Protein AF-A0A1Y4L840-F1 (afdb_monomer_lite)

Foldseek 3Di:
DVVVVVVVVVVVVVVVVVVVVLDAQCNVVVDQLLPDALVSVVVLLVVLPQDDDCVCPDPCVSVVSSVLSVCCVVALQDQPPPDDDPSVSSNSLSSSCSNCSNVSHPSDHHDD

Secondary structure (DSSP, 8-state):
-HHHHHHHHHHHHHHHHHHHTTS-HHHHH---GGGS-HHHHHHHHHHTT-PPPGGG-STTHHHHHHHHHHHHHH-TTS--TTSSSHHHHHHHHHHHHHHHHHHT---SSPP-

Structure (mmCIF, N/CA/C/O backbone):
data_AF-A0A1Y4L840-F1
#
_entry.id   AF-A0A1Y4L840-F1
#
loop_
_atom_site.group_PDB
_atom_site.id
_atom_site.type_symbol
_atom_site.label_atom_id
_atom_site.label_alt_id
_atom_site.label_comp_id
_atom_site.label_asym_id
_atom_site.label_entity_id
_atom_site.label_seq_id
_atom_site.pdbx_PDB_ins_code
_atom_site.Cartn_x
_atom_site.Cartn_y
_atom_site.Cartn_z
_atom_site.occupancy
_atom_site.B_iso_or_equiv
_atom_site.auth_seq_id
_atom_site.auth_comp_id
_atom_site.auth_asym_id
_atom_site.auth_atom_id
_atom_site.pdbx_PDB_model_num
ATOM 1 N N . MET A 1 1 ? -50.094 1.994 13.124 1.00 55.38 1 MET A N 1
ATOM 2 C CA . MET A 1 1 ? -48.863 2.024 13.954 1.00 55.38 1 MET A CA 1
ATOM 3 C C . MET A 1 1 ? -47.896 0.875 13.659 1.00 55.38 1 MET A C 1
ATOM 5 O O . MET A 1 1 ? -46.744 1.171 13.384 1.00 55.38 1 MET A O 1
ATOM 9 N N . LYS A 1 2 ? -48.332 -0.397 13.604 1.00 53.12 2 LYS A N 1
ATOM 10 C CA . LYS A 1 2 ? -47.459 -1.574 13.353 1.00 53.12 2 LYS A CA 1
ATOM 11 C C . LYS A 1 2 ? -46.550 -1.484 12.106 1.00 53.12 2 LYS A C 1
ATOM 13 O O . LYS A 1 2 ? -45.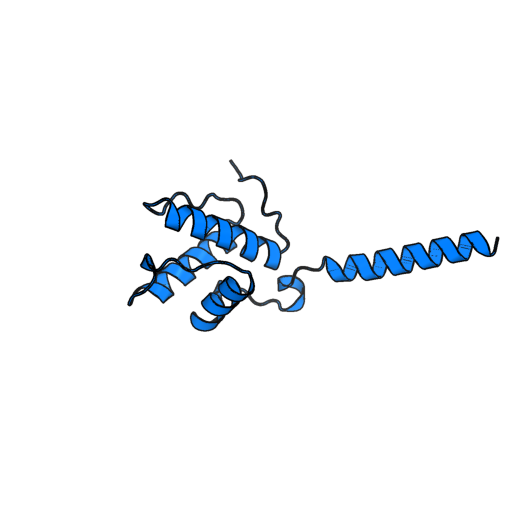375 -1.808 12.192 1.00 53.12 2 LYS A O 1
ATOM 18 N N . ARG A 1 3 ? -47.057 -0.960 10.979 1.00 57.41 3 ARG A N 1
ATOM 19 C CA . ARG A 1 3 ? -46.278 -0.768 9.733 1.00 57.41 3 ARG A CA 1
ATOM 20 C C . ARG A 1 3 ? -45.123 0.238 9.858 1.00 57.41 3 ARG A C 1
ATOM 22 O O . ARG A 1 3 ? -44.099 0.049 9.223 1.00 57.41 3 ARG A O 1
ATOM 29 N N . ARG A 1 4 ? -45.275 1.292 10.672 1.00 55.75 4 ARG A N 1
ATOM 30 C CA . ARG A 1 4 ? -44.244 2.336 10.844 1.00 55.75 4 ARG A CA 1
ATOM 31 C C . ARG A 1 4 ? -43.077 1.848 11.706 1.00 55.75 4 ARG A C 1
ATOM 33 O O . ARG A 1 4 ? -41.938 2.169 11.412 1.00 55.75 4 ARG A O 1
ATOM 40 N N . ILE A 1 5 ? -43.368 1.019 12.710 1.00 64.75 5 ILE A N 1
ATOM 41 C CA . ILE A 1 5 ? -42.351 0.396 13.572 1.00 64.75 5 ILE A CA 1
ATOM 42 C C . ILE A 1 5 ? -41.508 -0.599 12.765 1.00 64.75 5 ILE A C 1
ATOM 44 O O . ILE A 1 5 ? -40.289 -0.574 12.859 1.00 64.75 5 ILE A O 1
ATOM 48 N N . PHE A 1 6 ? -42.142 -1.405 11.906 1.00 61.31 6 PHE A N 1
ATOM 49 C CA . PHE A 1 6 ? -41.431 -2.348 11.036 1.00 61.31 6 PHE A CA 1
ATOM 50 C C . PHE A 1 6 ? -40.441 -1.657 10.089 1.00 61.31 6 PHE A C 1
ATOM 52 O O . PHE A 1 6 ? -39.331 -2.141 9.918 1.00 61.31 6 PHE A O 1
ATOM 59 N N . VAL A 1 7 ? -40.819 -0.508 9.517 1.00 66.88 7 VAL A N 1
ATOM 60 C CA . VAL A 1 7 ? -39.947 0.276 8.623 1.00 66.88 7 VAL A CA 1
ATOM 61 C C . VAL A 1 7 ? -38.750 0.863 9.374 1.00 66.88 7 VAL A C 1
ATOM 63 O O . VAL A 1 7 ? -37.640 0.809 8.860 1.00 66.88 7 VAL A O 1
ATOM 66 N N . ILE A 1 8 ? -38.949 1.369 10.596 1.00 69.56 8 ILE A N 1
ATOM 67 C CA . ILE A 1 8 ? -37.860 1.914 11.425 1.00 69.56 8 ILE A CA 1
ATOM 68 C C . ILE A 1 8 ? -36.878 0.809 11.819 1.00 69.56 8 ILE A C 1
ATOM 70 O O . ILE A 1 8 ? -35.675 0.994 11.691 1.00 69.56 8 ILE A O 1
ATOM 74 N N . VAL A 1 9 ? -37.379 -0.358 12.232 1.00 65.94 9 VAL A N 1
ATOM 75 C CA . VAL A 1 9 ? -36.526 -1.503 12.585 1.00 65.94 9 VAL A CA 1
ATOM 76 C C . VAL A 1 9 ? -35.723 -1.982 11.373 1.00 65.94 9 VAL A C 1
ATOM 78 O O . VAL A 1 9 ? -34.528 -2.232 11.502 1.00 65.94 9 VAL A O 1
ATOM 81 N N . LEU A 1 10 ? -36.335 -2.037 10.184 1.00 68.81 10 LEU A N 1
ATOM 82 C CA . LEU A 1 10 ? -35.628 -2.399 8.952 1.00 68.81 10 LEU A CA 1
ATOM 83 C C . LEU A 1 10 ? -34.544 -1.375 8.586 1.00 68.81 10 LEU A C 1
ATOM 85 O O . LEU A 1 10 ? -33.442 -1.766 8.220 1.00 68.81 10 LEU A O 1
ATOM 89 N N . LEU A 1 11 ? -34.830 -0.077 8.733 1.00 63.41 11 LEU A N 1
ATOM 90 C CA . LEU A 1 11 ? -33.857 1.002 8.534 1.00 63.41 11 LEU A CA 1
ATOM 91 C C . LEU A 1 11 ? -32.693 0.917 9.528 1.00 63.41 11 LEU A C 1
ATOM 93 O O . LEU A 1 11 ? -31.550 1.062 9.119 1.00 63.41 11 LEU A O 1
ATOM 97 N N . CYS A 1 12 ? -32.951 0.621 10.803 1.00 63.16 12 CYS A N 1
ATOM 98 C CA . CYS A 1 12 ? -31.896 0.453 11.804 1.00 63.16 12 CYS A CA 1
ATOM 99 C C . CYS A 1 12 ? -31.000 -0.760 11.515 1.00 63.16 12 CYS A C 1
ATOM 101 O O . CYS A 1 12 ? -29.787 -0.658 11.669 1.00 63.16 12 CYS A O 1
ATOM 103 N N . ILE A 1 13 ? -31.572 -1.883 11.066 1.00 62.91 13 ILE A N 1
ATOM 104 C CA . ILE A 1 13 ? -30.798 -3.075 10.683 1.00 62.91 13 ILE A CA 1
ATOM 105 C C . ILE A 1 13 ? -29.968 -2.788 9.425 1.00 62.91 13 ILE A C 1
ATOM 107 O O . ILE A 1 13 ? -28.784 -3.101 9.398 1.00 62.91 13 ILE A O 1
ATOM 111 N N . LEU A 1 14 ? -30.546 -2.129 8.415 1.00 58.31 14 LEU A N 1
ATOM 112 C CA . LEU A 1 14 ? -29.817 -1.731 7.205 1.00 58.31 14 LEU A CA 1
ATOM 113 C C . LEU A 1 14 ? -28.689 -0.735 7.514 1.00 58.31 14 LEU A C 1
ATOM 115 O O . LEU A 1 14 ? -27.592 -0.887 6.986 1.00 58.31 14 LEU A O 1
ATOM 119 N N . CYS A 1 15 ? -28.917 0.236 8.403 1.00 55.75 15 CYS A N 1
ATOM 120 C CA . CYS A 1 15 ? -27.876 1.151 8.873 1.00 55.75 15 CYS A CA 1
ATOM 121 C C . CYS A 1 15 ? -26.783 0.433 9.678 1.00 55.75 15 CYS A C 1
ATOM 123 O O . CYS A 1 15 ? -25.616 0.773 9.522 1.00 55.75 15 CYS A O 1
ATOM 125 N N . GLY A 1 16 ? -27.133 -0.558 10.504 1.00 54.09 16 GLY A N 1
ATOM 126 C CA . GLY A 1 16 ? -26.161 -1.353 11.263 1.00 54.09 16 GLY A CA 1
ATOM 127 C C . GLY A 1 16 ? -25.262 -2.208 10.366 1.00 54.09 16 GLY A C 1
ATOM 128 O O . GLY A 1 16 ? -24.047 -2.195 10.526 1.00 54.09 16 GLY A O 1
ATOM 129 N N . VAL A 1 17 ? -25.839 -2.875 9.363 1.00 52.72 17 VAL A N 1
ATOM 130 C CA . VAL A 1 17 ? -25.082 -3.693 8.397 1.00 52.72 17 VAL A CA 1
ATOM 131 C C . VAL A 1 17 ? -24.233 -2.814 7.466 1.00 52.72 17 VAL A C 1
ATOM 133 O O . VAL A 1 17 ? -23.086 -3.144 7.184 1.00 52.72 17 VAL A O 1
ATOM 136 N N . ALA A 1 18 ? -24.745 -1.656 7.034 1.00 51.41 18 ALA A N 1
ATOM 137 C CA . ALA A 1 18 ? -23.967 -0.694 6.248 1.00 51.41 18 ALA A CA 1
ATOM 138 C C . ALA A 1 18 ? -22.826 -0.042 7.055 1.00 51.41 18 ALA A C 1
ATOM 140 O O . ALA A 1 18 ? -21.801 0.325 6.480 1.00 51.41 18 ALA A O 1
ATOM 141 N N . ALA A 1 19 ? -22.986 0.093 8.376 1.00 51.59 19 ALA A N 1
ATOM 142 C CA . ALA A 1 19 ? -21.936 0.598 9.255 1.00 51.59 19 ALA A CA 1
ATOM 143 C C . ALA A 1 19 ? -20.779 -0.403 9.400 1.00 51.59 19 ALA A C 1
ATOM 145 O O . ALA A 1 19 ? -19.626 0.016 9.382 1.00 51.59 19 ALA A O 1
ATOM 146 N N . GLU A 1 20 ? -21.053 -1.712 9.463 1.00 50.66 20 GLU A N 1
ATOM 147 C CA . GLU A 1 20 ? -20.003 -2.746 9.488 1.00 50.66 20 GLU A CA 1
ATOM 148 C C . GLU A 1 20 ? -19.219 -2.840 8.169 1.00 50.66 20 GLU A C 1
ATOM 150 O O . GLU A 1 20 ? -18.022 -3.145 8.178 1.00 50.66 20 GLU A O 1
ATOM 155 N N . GLN A 1 21 ? -19.861 -2.538 7.036 1.00 54.62 21 GLN A N 1
ATOM 156 C CA . GLN A 1 21 ? -19.228 -2.599 5.714 1.00 54.62 21 GLN A CA 1
ATOM 157 C C . GLN A 1 21 ? -18.273 -1.435 5.410 1.00 54.62 21 GLN A C 1
ATOM 159 O O . GLN A 1 21 ? -17.490 -1.543 4.473 1.00 54.62 21 GLN A O 1
ATOM 164 N N . ASN A 1 22 ? -18.288 -0.360 6.203 1.00 64.62 22 ASN A N 1
ATOM 165 C CA . ASN A 1 22 ? -17.426 0.814 6.007 1.00 64.62 22 ASN A CA 1
ATOM 166 C C . ASN A 1 22 ? -16.296 0.942 7.037 1.00 64.62 22 ASN A C 1
ATOM 168 O O . ASN A 1 22 ? -15.595 1.951 7.042 1.00 64.62 22 ASN A O 1
ATOM 172 N N . ILE A 1 23 ? -16.112 -0.040 7.927 1.00 76.81 23 ILE A N 1
ATOM 173 C CA . ILE A 1 23 ? -14.989 -0.012 8.871 1.00 76.81 23 ILE A CA 1
ATOM 174 C C . ILE A 1 23 ? -13.710 -0.360 8.098 1.00 76.81 23 ILE A C 1
ATOM 176 O O . ILE A 1 23 ? -13.622 -1.493 7.605 1.00 76.81 23 ILE A O 1
ATOM 180 N N . PRO A 1 24 ? -12.727 0.558 8.020 1.00 84.06 24 PRO A N 1
ATOM 181 C CA . PRO A 1 24 ? -11.471 0.306 7.326 1.00 84.06 24 PRO A CA 1
ATOM 182 C C . PRO A 1 24 ? -10.764 -0.919 7.890 1.00 84.06 24 PRO A C 1
ATOM 184 O O . PRO A 1 24 ? -10.833 -1.193 9.091 1.00 84.06 24 PRO A O 1
ATOM 187 N N . GLU A 1 25 ? -10.066 -1.658 7.038 1.00 85.38 25 GLU A N 1
ATOM 188 C CA . GLU A 1 25 ? -9.409 -2.895 7.450 1.00 85.38 25 GLU A CA 1
ATOM 189 C C . GLU A 1 25 ? -8.315 -2.640 8.491 1.00 85.38 25 GLU A C 1
ATOM 191 O O . GLU A 1 25 ? -8.247 -3.365 9.484 1.00 85.38 25 GLU A O 1
ATOM 196 N N . TYR A 1 26 ? -7.578 -1.531 8.373 1.00 88.31 26 TYR A N 1
ATOM 197 C CA . TYR A 1 26 ? -6.625 -1.103 9.399 1.00 88.31 26 TYR A CA 1
ATOM 198 C C . TYR A 1 26 ? -7.261 -0.944 10.787 1.00 88.31 26 TYR A C 1
ATOM 200 O O . TYR A 1 26 ? -6.644 -1.275 11.793 1.00 88.31 26 TYR A O 1
ATOM 208 N N . VAL A 1 27 ? -8.512 -0.479 10.873 1.00 84.44 27 VAL A N 1
ATOM 209 C CA . VAL A 1 27 ? -9.211 -0.333 12.165 1.00 84.44 27 VAL A CA 1
ATOM 210 C C . VAL A 1 27 ? -9.498 -1.702 12.797 1.00 84.44 27 VAL A C 1
ATOM 212 O O . VAL A 1 27 ? -9.613 -1.801 14.018 1.00 84.44 27 VAL A O 1
ATOM 215 N N . LYS A 1 28 ? -9.589 -2.764 11.988 1.00 85.25 28 LYS A N 1
ATOM 216 C CA . LYS A 1 28 ? -9.818 -4.141 12.447 1.00 85.25 28 LYS A CA 1
ATOM 217 C C . LYS A 1 28 ? -8.517 -4.840 12.839 1.00 85.25 28 LYS A C 1
ATOM 219 O O . LYS A 1 28 ? -8.505 -5.567 13.828 1.00 85.25 28 LYS A O 1
ATOM 224 N N . THR A 1 29 ? -7.452 -4.651 12.061 1.00 88.00 29 THR A N 1
ATOM 225 C CA . THR A 1 29 ? -6.181 -5.377 12.226 1.00 88.00 29 THR A CA 1
ATOM 226 C C . THR A 1 29 ? -5.168 -4.616 13.081 1.00 88.00 29 THR A C 1
ATOM 228 O O . THR A 1 29 ? -4.404 -5.236 13.814 1.00 88.00 29 THR A O 1
ATOM 231 N N . GLY A 1 30 ? -5.146 -3.284 12.992 1.00 89.25 30 GLY A N 1
ATOM 232 C CA . GLY A 1 30 ? -4.125 -2.419 13.585 1.00 89.25 30 GLY A CA 1
ATOM 233 C C . GLY A 1 30 ? -2.739 -2.547 12.944 1.00 89.25 30 GLY A C 1
ATOM 234 O O . GLY A 1 30 ? -1.786 -1.980 13.469 1.00 89.25 30 GLY A O 1
ATOM 235 N N . VAL A 1 31 ? -2.607 -3.288 11.839 1.00 92.50 31 VAL A N 1
ATOM 236 C CA . VAL A 1 31 ? -1.313 -3.609 11.217 1.00 92.50 31 VAL A CA 1
ATOM 237 C C . VAL A 1 31 ? -0.998 -2.614 10.113 1.00 92.50 31 VAL A C 1
ATOM 239 O O . VAL A 1 31 ? -1.823 -2.406 9.216 1.00 92.50 31 VAL A O 1
ATOM 242 N N . ARG A 1 32 ? 0.202 -2.027 10.139 1.00 94.25 32 ARG A N 1
ATOM 243 C CA . ARG A 1 32 ? 0.667 -1.194 9.029 1.00 94.25 32 ARG A CA 1
ATOM 244 C C . ARG A 1 32 ? 1.192 -2.060 7.893 1.00 94.25 32 ARG A C 1
ATOM 246 O O . ARG A 1 32 ? 1.928 -3.014 8.123 1.00 94.25 32 ARG A O 1
ATOM 253 N N . ILE A 1 33 ? 0.877 -1.697 6.655 1.00 94.75 33 ILE A N 1
ATOM 254 C CA . ILE A 1 33 ? 1.349 -2.430 5.471 1.00 94.75 33 ILE A CA 1
ATOM 255 C C . ILE A 1 33 ? 2.881 -2.341 5.376 1.00 94.75 33 ILE A C 1
ATOM 257 O O . ILE A 1 33 ? 3.542 -3.315 5.016 1.00 94.75 33 ILE A O 1
ATOM 261 N N . SER A 1 34 ? 3.471 -1.207 5.762 1.00 94.19 34 SER A N 1
ATOM 262 C CA . SER A 1 34 ? 4.931 -1.059 5.855 1.00 94.19 34 SER A CA 1
ATOM 263 C C . SER A 1 34 ? 5.592 -2.020 6.855 1.00 94.19 34 SER A C 1
ATOM 265 O O . SER A 1 34 ? 6.752 -2.366 6.663 1.00 94.19 34 SER A O 1
ATOM 267 N N . GLU A 1 35 ? 4.880 -2.509 7.872 1.00 94.44 35 GLU A N 1
ATOM 268 C CA . GLU A 1 35 ? 5.409 -3.459 8.868 1.00 94.44 35 GLU A CA 1
ATOM 269 C C . GLU A 1 35 ? 5.355 -4.922 8.400 1.00 94.44 35 GLU A C 1
ATOM 271 O O . GLU A 1 35 ? 5.974 -5.791 9.015 1.00 94.44 35 GLU A O 1
ATOM 276 N N . LEU A 1 36 ? 4.636 -5.201 7.309 1.00 93.81 36 LEU A N 1
ATOM 277 C CA . LEU A 1 36 ? 4.563 -6.528 6.707 1.00 93.81 36 LEU A CA 1
ATOM 278 C C . LEU A 1 36 ? 5.889 -6.918 6.042 1.00 93.81 36 LEU A C 1
ATOM 280 O O . LEU A 1 36 ? 6.664 -6.070 5.587 1.00 93.81 36 LEU A O 1
ATOM 284 N N . SER A 1 37 ? 6.130 -8.223 5.909 1.00 92.31 37 SER A N 1
ATOM 285 C CA . SER A 1 37 ? 7.236 -8.708 5.083 1.00 92.31 37 SER A CA 1
ATOM 286 C C . SER A 1 37 ? 7.047 -8.285 3.624 1.00 92.31 37 SER A C 1
ATOM 288 O O . SER A 1 37 ? 5.925 -8.125 3.145 1.00 92.31 37 SER A O 1
ATOM 290 N N . THR A 1 38 ? 8.134 -8.166 2.859 1.00 90.62 38 THR A N 1
ATOM 291 C CA . THR A 1 38 ? 8.047 -7.821 1.428 1.00 90.62 38 THR A CA 1
ATOM 292 C C . THR A 1 38 ? 7.102 -8.745 0.655 1.00 90.62 38 THR A C 1
ATOM 294 O O . THR A 1 38 ? 6.388 -8.289 -0.234 1.00 90.62 38 THR A O 1
ATOM 297 N N . GLN A 1 39 ? 7.070 -10.037 0.989 1.00 90.38 39 GLN A N 1
ATOM 298 C CA . GLN A 1 39 ? 6.182 -10.990 0.327 1.00 90.38 39 GLN A CA 1
ATOM 299 C C . GLN A 1 39 ? 4.707 -10.690 0.621 1.00 90.38 39 GLN A C 1
ATOM 301 O O . GLN A 1 39 ? 3.882 -10.754 -0.286 1.00 90.38 39 GLN A O 1
ATOM 306 N N . GLU A 1 40 ? 4.381 -10.339 1.862 1.00 93.56 40 GLU A N 1
ATOM 307 C CA . GLU A 1 40 ? 3.029 -9.948 2.268 1.00 93.56 40 GLU A CA 1
ATOM 308 C C . GLU A 1 40 ? 2.628 -8.596 1.667 1.00 93.56 40 GLU A C 1
ATOM 310 O O . GLU A 1 40 ? 1.491 -8.441 1.244 1.00 93.56 40 GLU A O 1
ATOM 315 N N . GLN A 1 41 ? 3.562 -7.650 1.530 1.00 93.38 41 GLN A N 1
ATOM 316 C CA . GLN A 1 41 ? 3.329 -6.384 0.825 1.00 93.38 41 GLN A CA 1
ATOM 317 C C . GLN A 1 41 ? 2.996 -6.603 -0.656 1.00 93.38 41 GLN A C 1
ATOM 319 O O . GLN A 1 41 ? 2.065 -5.998 -1.188 1.00 93.38 41 GLN A O 1
ATOM 324 N N . ILE A 1 42 ? 3.746 -7.487 -1.323 1.00 91.38 42 ILE A N 1
ATOM 325 C CA . ILE A 1 42 ? 3.483 -7.890 -2.710 1.00 91.38 42 ILE A CA 1
ATOM 326 C C . ILE A 1 42 ? 2.108 -8.541 -2.813 1.00 91.38 42 ILE A C 1
ATOM 328 O O . ILE A 1 42 ? 1.327 -8.183 -3.695 1.00 91.38 42 ILE A O 1
ATOM 332 N N . LEU A 1 43 ? 1.825 -9.487 -1.915 1.00 92.44 43 LEU A N 1
ATOM 333 C CA . LEU A 1 43 ? 0.568 -10.218 -1.905 1.00 92.44 43 LEU A CA 1
ATOM 334 C C . LEU A 1 43 ? -0.607 -9.257 -1.717 1.00 92.44 43 LEU A C 1
ATOM 336 O O . LEU A 1 43 ? -1.491 -9.237 -2.567 1.00 92.44 43 LEU A O 1
ATOM 340 N N . PHE A 1 44 ? -0.546 -8.393 -0.702 1.00 94.50 44 PHE A N 1
ATOM 341 C CA . PHE A 1 44 ? -1.560 -7.384 -0.413 1.00 94.50 44 PHE A CA 1
ATOM 342 C C . PHE A 1 44 ? -1.888 -6.536 -1.647 1.00 94.50 44 PHE A C 1
ATOM 344 O O . PHE A 1 44 ? -3.048 -6.424 -2.036 1.00 94.50 44 PHE A O 1
ATOM 351 N N . LEU A 1 45 ? -0.869 -5.977 -2.305 1.00 93.56 45 LEU A N 1
ATOM 352 C CA . LEU A 1 45 ? -1.065 -5.160 -3.503 1.00 93.56 45 LEU A CA 1
ATOM 353 C C . LEU A 1 45 ? -1.675 -5.973 -4.654 1.00 93.56 45 LEU A C 1
ATOM 355 O O . LEU A 1 45 ? -2.613 -5.508 -5.301 1.00 93.56 45 LEU A O 1
ATOM 359 N N . SER A 1 46 ? -1.196 -7.199 -4.874 1.00 92.06 46 SER A N 1
ATOM 360 C CA . SER A 1 46 ? -1.699 -8.069 -5.942 1.00 92.06 46 SER A CA 1
ATOM 361 C C . SER A 1 46 ? -3.145 -8.530 -5.724 1.00 92.06 46 SER A C 1
ATOM 363 O O . SER A 1 46 ? -3.931 -8.530 -6.670 1.00 92.06 46 SER A O 1
ATOM 365 N N . GLU A 1 47 ? -3.535 -8.851 -4.486 1.00 93.44 47 GLU A N 1
ATOM 366 C CA . GLU A 1 47 ? -4.905 -9.245 -4.120 1.00 93.44 47 GLU A CA 1
ATOM 367 C C . GLU A 1 47 ? -5.902 -8.099 -4.318 1.00 93.44 47 GLU A C 1
ATOM 369 O O . GLU A 1 47 ? -7.074 -8.330 -4.614 1.00 93.44 47 GLU A O 1
ATOM 374 N N . HIS A 1 48 ? -5.418 -6.860 -4.237 1.00 93.06 48 HIS A N 1
ATOM 375 C CA . HIS A 1 48 ? -6.189 -5.650 -4.500 1.00 93.06 48 HIS A CA 1
ATOM 376 C C . HIS A 1 48 ? -6.038 -5.132 -5.942 1.00 93.06 48 HIS A C 1
ATOM 378 O O . HIS A 1 48 ? -6.446 -4.010 -6.246 1.00 93.06 48 HIS A O 1
ATOM 384 N N . GLY A 1 49 ? -5.481 -5.944 -6.847 1.00 92.56 49 GLY A N 1
ATOM 385 C CA . GLY A 1 49 ? -5.428 -5.658 -8.282 1.00 92.56 49 GLY A CA 1
ATOM 386 C C . GLY A 1 49 ? -4.351 -4.658 -8.707 1.00 92.56 49 GLY A C 1
ATOM 387 O O . GLY A 1 49 ? -4.447 -4.095 -9.796 1.00 92.56 49 GLY A O 1
ATOM 388 N N . VAL A 1 50 ? -3.335 -4.414 -7.877 1.00 91.62 50 VAL A N 1
ATOM 389 C CA . VAL A 1 50 ? -2.178 -3.593 -8.251 1.00 91.62 50 VAL A CA 1
ATOM 390 C C . VAL A 1 50 ? -1.136 -4.479 -8.922 1.00 91.62 50 VAL A C 1
ATOM 392 O O . VAL A 1 50 ? -0.525 -5.344 -8.292 1.00 91.62 50 VAL A O 1
ATOM 395 N N . GLU A 1 51 ? -0.909 -4.240 -10.210 1.00 90.88 51 GLU A N 1
ATOM 396 C CA . GLU A 1 51 ? 0.177 -4.878 -10.948 1.00 90.88 51 GLU A CA 1
ATOM 397 C C . GLU A 1 51 ? 1.520 -4.275 -10.533 1.00 90.88 51 GLU A C 1
ATOM 399 O O . GLU A 1 51 ? 1.687 -3.056 -10.504 1.00 90.88 51 GLU A O 1
ATOM 404 N N . ILE A 1 52 ? 2.484 -5.134 -10.200 1.00 86.31 52 ILE A N 1
ATOM 405 C CA . ILE A 1 52 ? 3.840 -4.706 -9.856 1.00 86.31 52 ILE A CA 1
ATOM 406 C C . ILE A 1 52 ? 4.652 -4.609 -11.154 1.00 86.31 52 ILE A C 1
ATOM 408 O O . ILE A 1 52 ? 4.814 -5.630 -11.825 1.00 86.31 52 ILE A O 1
ATOM 412 N N . PRO A 1 53 ? 5.192 -3.425 -11.497 1.00 84.50 53 PRO A N 1
ATOM 413 C CA . PRO A 1 53 ? 6.002 -3.237 -12.692 1.00 84.50 53 PRO A CA 1
ATOM 414 C C . PRO A 1 53 ? 7.175 -4.224 -12.771 1.00 84.50 53 PRO A C 1
ATOM 416 O O . PRO A 1 53 ? 7.924 -4.335 -11.794 1.00 84.50 53 PRO A O 1
ATOM 419 N N . PRO A 1 54 ? 7.442 -4.849 -13.935 1.00 82.62 54 PRO A N 1
ATOM 420 C CA . PRO A 1 54 ? 8.624 -5.691 -14.139 1.00 82.62 54 PRO A CA 1
ATOM 421 C C . PRO A 1 54 ? 9.940 -4.955 -13.877 1.00 82.62 54 PRO A C 1
ATOM 423 O O . PRO A 1 54 ? 10.949 -5.560 -13.541 1.00 82.62 54 PRO A O 1
ATOM 426 N N . ARG A 1 55 ? 9.958 -3.621 -13.986 1.00 75.25 55 ARG A N 1
ATOM 427 C CA . ARG A 1 55 ? 11.130 -2.802 -13.638 1.00 75.25 55 ARG A CA 1
ATOM 428 C C . ARG A 1 55 ? 11.497 -2.869 -12.151 1.00 75.25 55 ARG A C 1
ATOM 430 O O . ARG A 1 55 ? 12.636 -2.574 -11.792 1.00 75.25 55 ARG A O 1
ATOM 437 N N . LEU A 1 56 ? 10.544 -3.232 -11.294 1.00 74.75 56 LEU A N 1
ATOM 438 C CA . LEU A 1 56 ? 10.802 -3.510 -9.888 1.00 74.75 56 LEU A CA 1
ATOM 439 C C . LEU A 1 56 ? 11.337 -4.930 -9.678 1.00 74.75 56 LEU A C 1
ATOM 441 O O . LEU A 1 56 ? 11.770 -5.221 -8.570 1.00 74.75 56 LEU A O 1
ATOM 445 N N . ASP A 1 57 ? 11.369 -5.797 -10.695 1.00 76.12 57 ASP A N 1
ATOM 446 C CA . ASP A 1 57 ? 12.011 -7.105 -10.589 1.00 76.12 57 ASP A CA 1
ATOM 447 C C . ASP A 1 57 ? 13.529 -6.950 -10.512 1.00 76.12 57 ASP A C 1
ATOM 449 O O . ASP A 1 57 ? 14.189 -6.417 -11.404 1.00 76.12 57 ASP A O 1
ATOM 453 N N . GLY A 1 58 ? 14.101 -7.419 -9.406 1.00 76.75 58 GLY A N 1
ATOM 454 C CA . GLY A 1 58 ? 15.533 -7.337 -9.169 1.00 76.75 58 GLY A CA 1
ATOM 455 C C . GLY A 1 58 ? 15.894 -7.273 -7.687 1.00 76.75 58 GLY A C 1
ATOM 456 O O . GLY A 1 58 ? 15.021 -7.339 -6.819 1.00 76.75 58 GLY A O 1
ATOM 457 N N . PRO A 1 59 ? 17.191 -7.122 -7.376 1.00 75.38 59 PRO A N 1
ATOM 458 C CA . PRO A 1 59 ? 17.688 -7.162 -6.001 1.00 75.38 59 PRO A CA 1
ATOM 459 C C . PRO A 1 59 ? 17.155 -6.019 -5.124 1.00 75.38 59 PRO A C 1
ATOM 461 O O . PRO A 1 59 ? 17.105 -6.166 -3.911 1.00 75.38 59 PRO A O 1
ATOM 464 N N . TYR A 1 60 ? 16.715 -4.910 -5.727 1.00 74.94 60 TYR A N 1
ATOM 465 C CA . TYR A 1 60 ? 16.194 -3.732 -5.021 1.00 74.94 60 TYR A CA 1
ATOM 466 C C . TYR A 1 60 ? 14.662 -3.701 -4.916 1.00 74.94 60 TYR A C 1
ATOM 468 O O . TYR A 1 60 ? 14.099 -2.705 -4.461 1.00 74.94 60 TYR A O 1
ATOM 476 N N . ARG A 1 61 ? 13.972 -4.771 -5.345 1.00 82.50 61 ARG A N 1
ATOM 477 C CA . ARG A 1 61 ? 12.502 -4.857 -5.340 1.00 82.50 61 ARG A CA 1
ATOM 478 C C . ARG A 1 61 ? 11.918 -4.561 -3.966 1.00 82.50 61 ARG A C 1
ATOM 480 O O . ARG A 1 61 ? 10.982 -3.776 -3.850 1.00 82.50 61 ARG A O 1
ATOM 487 N N . ALA A 1 62 ? 12.483 -5.206 -2.948 1.00 82.75 62 ALA A N 1
ATOM 488 C CA . ALA A 1 62 ? 12.018 -5.118 -1.573 1.00 82.75 62 ALA A CA 1
ATOM 489 C C . ALA A 1 62 ? 12.106 -3.684 -1.042 1.00 82.75 62 ALA A C 1
ATOM 491 O O . ALA A 1 62 ? 11.104 -3.131 -0.596 1.00 82.75 62 ALA A O 1
ATOM 492 N N . ASP A 1 63 ? 13.280 -3.069 -1.178 1.00 84.06 63 ASP A N 1
ATOM 493 C CA . ASP A 1 63 ? 13.550 -1.727 -0.665 1.00 84.06 63 ASP A CA 1
ATOM 494 C C . ASP A 1 63 ? 12.695 -0.669 -1.366 1.00 84.06 63 ASP A C 1
ATOM 496 O O . ASP A 1 63 ? 12.133 0.215 -0.715 1.00 84.06 63 ASP A O 1
ATOM 500 N N . MET A 1 64 ? 12.551 -0.765 -2.694 1.00 84.56 64 MET A N 1
ATOM 501 C CA . MET A 1 64 ? 11.713 0.165 -3.453 1.00 84.56 64 MET A CA 1
ATOM 502 C C . MET A 1 64 ? 10.242 0.028 -3.076 1.00 84.56 64 MET A C 1
ATOM 504 O O . MET A 1 64 ? 9.587 1.039 -2.834 1.00 84.56 64 MET A O 1
ATOM 508 N N . LEU A 1 65 ? 9.727 -1.202 -2.999 1.00 88.50 65 LEU A N 1
ATOM 509 C CA . LEU A 1 65 ? 8.328 -1.440 -2.657 1.00 88.50 65 LEU A CA 1
ATOM 510 C C . LEU A 1 65 ? 8.003 -0.928 -1.254 1.00 88.50 65 LEU A C 1
ATOM 512 O O . LEU A 1 65 ? 7.034 -0.193 -1.069 1.00 88.50 65 LEU A O 1
ATOM 516 N N . HIS A 1 66 ? 8.858 -1.261 -0.289 1.00 90.44 66 HIS A N 1
ATOM 517 C CA . HIS A 1 66 ? 8.717 -0.811 1.086 1.00 90.44 66 HIS A CA 1
ATOM 518 C C . HIS A 1 66 ? 8.767 0.722 1.177 1.00 90.44 66 HIS A C 1
ATOM 520 O O . HIS A 1 66 ? 7.940 1.332 1.853 1.00 90.44 66 HIS A O 1
ATOM 526 N N . THR A 1 67 ? 9.678 1.364 0.438 1.00 88.94 67 THR A N 1
ATOM 527 C CA . THR A 1 67 ? 9.779 2.832 0.382 1.00 88.94 67 THR A CA 1
ATOM 528 C C . THR A 1 67 ? 8.511 3.470 -0.181 1.00 88.94 67 THR A C 1
ATOM 530 O O . THR A 1 67 ? 8.021 4.444 0.386 1.00 88.94 67 THR A O 1
ATOM 533 N N . VAL A 1 68 ? 7.959 2.927 -1.269 1.00 88.50 68 VAL A N 1
ATOM 534 C CA . VAL A 1 68 ? 6.712 3.421 -1.879 1.00 88.50 68 VAL A CA 1
ATOM 535 C C . VAL A 1 68 ? 5.561 3.345 -0.877 1.00 88.50 68 VAL A C 1
ATOM 537 O O . VAL A 1 68 ? 4.868 4.338 -0.664 1.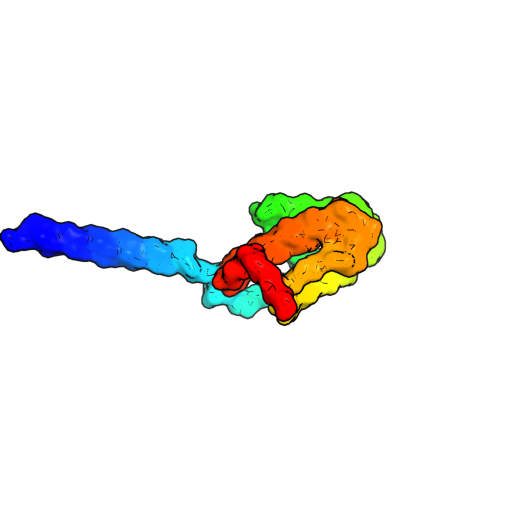00 88.50 68 VAL A O 1
ATOM 540 N N . ILE A 1 69 ? 5.389 2.193 -0.224 1.00 92.31 69 ILE A N 1
ATOM 541 C CA . ILE A 1 69 ? 4.329 1.976 0.768 1.00 92.31 69 ILE A CA 1
ATOM 542 C C . ILE A 1 69 ? 4.474 2.957 1.931 1.00 92.31 69 ILE A C 1
ATOM 544 O O . ILE A 1 69 ? 3.517 3.648 2.269 1.00 92.31 69 ILE A O 1
ATOM 548 N N . MET A 1 70 ? 5.670 3.073 2.506 1.00 93.44 70 MET A N 1
ATOM 549 C CA . MET A 1 70 ? 5.939 3.992 3.613 1.00 93.44 70 MET A CA 1
ATOM 550 C C . MET A 1 70 ? 5.651 5.450 3.230 1.00 93.44 70 MET A C 1
ATOM 552 O O . MET A 1 70 ? 4.995 6.162 3.985 1.00 93.44 70 MET A O 1
ATOM 556 N N . GLN A 1 71 ? 6.068 5.889 2.039 1.00 90.25 71 GLN A N 1
ATOM 557 C CA . GLN A 1 71 ? 5.782 7.243 1.558 1.00 90.25 71 GLN A CA 1
ATOM 558 C C . GLN A 1 71 ? 4.283 7.507 1.410 1.00 90.25 71 GLN A C 1
ATOM 560 O O . GLN A 1 71 ? 3.823 8.596 1.748 1.00 90.25 71 GLN A O 1
ATOM 565 N N . ILE A 1 72 ? 3.519 6.529 0.923 1.00 91.12 72 ILE A N 1
ATOM 566 C CA . ILE A 1 72 ? 2.062 6.633 0.813 1.00 91.12 72 ILE A CA 1
ATOM 567 C C . ILE A 1 72 ? 1.424 6.694 2.203 1.00 91.12 72 ILE A C 1
ATOM 569 O O . ILE A 1 72 ? 0.566 7.538 2.435 1.00 91.12 72 ILE A O 1
ATOM 573 N N . GLU A 1 73 ? 1.850 5.847 3.140 1.00 92.19 73 GLU A N 1
ATOM 574 C CA . GLU A 1 73 ? 1.334 5.861 4.513 1.00 92.19 73 GLU A CA 1
ATOM 575 C C . GLU A 1 73 ? 1.603 7.191 5.227 1.00 92.19 73 GLU A C 1
ATOM 577 O O . GLU A 1 73 ? 0.742 7.701 5.941 1.00 92.19 73 GLU A O 1
ATOM 582 N N . GLU A 1 74 ? 2.784 7.776 5.025 1.00 91.19 74 GLU A N 1
ATOM 583 C CA . GLU A 1 74 ? 3.147 9.075 5.597 1.00 91.19 74 GLU A CA 1
ATOM 584 C C . GLU A 1 74 ? 2.452 10.245 4.890 1.00 91.19 74 GLU A C 1
ATOM 586 O O . GLU A 1 74 ? 2.128 11.256 5.519 1.00 91.19 74 GLU A O 1
ATOM 591 N N . LYS A 1 75 ? 2.249 10.134 3.572 1.00 89.38 75 LYS A N 1
ATOM 592 C CA . LYS A 1 75 ? 1.738 11.203 2.704 1.00 89.38 75 LYS A CA 1
ATOM 593 C C . LYS A 1 75 ? 0.641 10.684 1.761 1.00 89.38 75 LYS A C 1
ATOM 595 O O . LYS A 1 75 ? 0.795 10.727 0.538 1.00 89.38 75 LYS A O 1
ATOM 600 N N . PRO A 1 76 ? -0.526 10.287 2.298 1.00 87.75 76 PRO A N 1
ATOM 601 C CA . PRO A 1 76 ? -1.573 9.585 1.542 1.00 87.75 76 PRO A CA 1
ATOM 602 C C . PRO A 1 76 ? -2.230 10.425 0.436 1.00 87.75 76 PRO A C 1
ATOM 604 O O . PRO A 1 76 ? -2.905 9.895 -0.450 1.00 87.75 76 PRO A O 1
ATOM 607 N N . LYS A 1 77 ? -2.042 11.749 0.473 1.00 84.31 77 LYS A N 1
ATOM 608 C CA . LYS A 1 77 ? -2.603 12.717 -0.482 1.00 84.31 77 LYS A CA 1
ATOM 609 C C . LYS A 1 77 ? -1.546 13.409 -1.339 1.00 84.31 77 LYS A C 1
ATOM 611 O O . LYS A 1 77 ? -1.826 14.446 -1.935 1.00 84.31 77 LYS A O 1
ATOM 616 N N . THR A 1 78 ? -0.332 12.872 -1.397 1.00 81.56 78 THR A N 1
ATOM 617 C CA . THR A 1 78 ? 0.726 13.402 -2.261 1.00 81.56 78 THR A CA 1
ATOM 618 C C . THR A 1 78 ? 0.825 12.566 -3.530 1.00 81.56 78 THR A C 1
ATOM 620 O O . THR A 1 78 ? 0.761 11.340 -3.483 1.00 81.56 78 THR A O 1
ATOM 623 N N . SER A 1 79 ? 0.966 13.239 -4.674 1.00 72.31 79 SER A N 1
ATOM 624 C CA . SER A 1 79 ? 1.198 12.559 -5.948 1.00 72.31 79 SER A CA 1
ATOM 625 C C . SER A 1 79 ? 2.547 11.858 -5.934 1.00 72.31 79 SER A C 1
ATOM 627 O O . SER A 1 79 ? 3.558 12.432 -5.515 1.00 72.31 79 SER A O 1
ATOM 629 N N . PHE A 1 80 ? 2.572 10.633 -6.451 1.00 68.88 80 PHE A N 1
ATOM 630 C CA . PHE A 1 80 ? 3.798 9.862 -6.617 1.00 68.88 80 PHE A CA 1
ATOM 631 C C . PHE A 1 80 ? 4.577 10.333 -7.863 1.00 68.88 80 PHE A C 1
ATOM 633 O O . PHE A 1 80 ? 4.842 9.584 -8.797 1.00 68.88 80 PHE A O 1
ATOM 640 N N . GLY A 1 81 ? 4.923 11.625 -7.900 1.00 56.94 81 GLY A N 1
ATOM 641 C CA . GLY A 1 81 ? 5.556 12.294 -9.044 1.00 56.94 81 GLY A CA 1
ATOM 642 C C . GLY A 1 81 ? 7.078 12.137 -9.137 1.00 56.94 81 GLY A C 1
ATOM 643 O O . GLY A 1 81 ? 7.698 12.762 -9.992 1.00 56.94 81 GLY A O 1
ATOM 644 N N . MET A 1 82 ? 7.708 11.347 -8.258 1.00 52.28 82 MET A N 1
ATOM 645 C CA . MET A 1 82 ? 9.175 11.217 -8.205 1.00 52.28 82 MET A CA 1
ATOM 646 C C . MET A 1 82 ? 9.753 10.079 -9.056 1.00 52.28 82 MET A C 1
ATOM 648 O O . MET A 1 82 ? 10.969 10.029 -9.242 1.00 52.28 82 MET A O 1
ATOM 652 N N . CYS A 1 83 ? 8.936 9.177 -9.605 1.00 53.59 83 CYS A N 1
ATOM 653 C CA . CYS A 1 83 ? 9.450 8.072 -10.412 1.00 53.59 83 CYS A CA 1
ATOM 654 C C . CYS A 1 83 ? 9.472 8.412 -11.909 1.00 53.59 83 CYS A C 1
ATOM 656 O O . CYS A 1 83 ? 8.485 8.848 -12.492 1.00 53.59 83 CYS A O 1
ATOM 658 N N 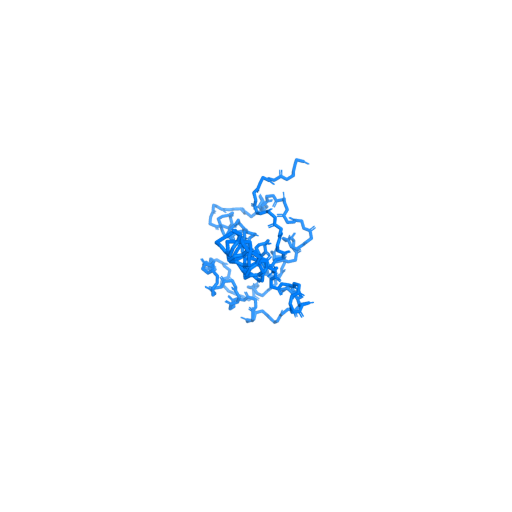. SER A 1 84 ? 10.626 8.192 -12.540 1.00 59.03 84 SER A N 1
ATOM 659 C CA . SER A 1 84 ? 11.011 8.678 -13.873 1.00 59.03 84 SER A CA 1
ATOM 660 C C . SER A 1 84 ? 10.373 7.941 -15.066 1.00 59.03 84 SER A C 1
ATOM 662 O O . SER A 1 84 ? 11.022 7.734 -16.092 1.00 59.03 84 SER A O 1
ATOM 664 N N . GLY A 1 85 ? 9.103 7.538 -14.970 1.00 72.75 85 GLY A N 1
ATOM 665 C CA . GLY A 1 85 ? 8.374 6.919 -16.080 1.00 72.75 85 GLY A CA 1
ATOM 666 C C . GLY A 1 85 ? 6.887 6.716 -15.799 1.00 72.75 85 GLY A C 1
ATOM 667 O O . GLY A 1 85 ? 6.500 6.479 -14.657 1.00 72.75 85 GLY A O 1
ATOM 668 N N . THR A 1 86 ? 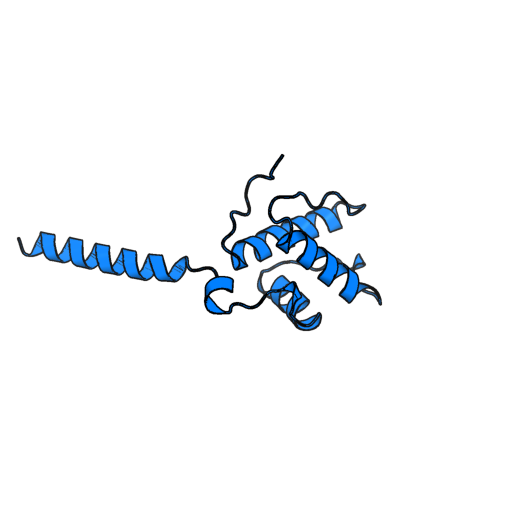6.072 6.777 -16.856 1.00 81.44 86 THR A N 1
ATOM 669 C CA . THR A 1 86 ? 4.604 6.644 -16.809 1.00 81.44 86 THR A CA 1
ATOM 670 C C . THR A 1 86 ? 4.147 5.393 -16.056 1.00 81.44 86 THR A C 1
ATOM 672 O O . THR A 1 86 ? 3.295 5.494 -15.186 1.00 81.44 86 THR A O 1
ATOM 675 N N . GLU A 1 87 ? 4.795 4.252 -16.297 1.00 84.00 87 GLU A N 1
ATOM 676 C CA . GLU A 1 87 ? 4.511 2.976 -15.620 1.00 84.00 87 GLU A CA 1
ATOM 677 C C . GLU A 1 87 ? 4.637 3.069 -14.087 1.00 84.00 87 GLU A C 1
ATOM 679 O O . GLU A 1 87 ? 3.793 2.572 -13.348 1.00 84.00 87 GLU A O 1
ATOM 684 N N . MET A 1 88 ? 5.671 3.749 -13.584 1.00 82.50 88 MET A N 1
ATOM 685 C CA . MET A 1 88 ? 5.878 3.890 -12.140 1.00 82.50 88 MET A CA 1
ATOM 686 C C . MET A 1 88 ? 4.917 4.895 -11.500 1.00 82.50 88 MET A C 1
ATOM 688 O O . MET A 1 88 ? 4.587 4.756 -10.324 1.00 82.50 88 MET A O 1
ATOM 692 N N . ILE A 1 89 ? 4.470 5.896 -12.263 1.00 85.06 89 ILE A N 1
ATOM 693 C CA . ILE A 1 89 ? 3.425 6.831 -11.830 1.00 85.06 89 ILE A CA 1
ATOM 694 C C . ILE A 1 89 ? 2.093 6.083 -11.711 1.00 85.06 89 ILE A C 1
ATOM 696 O O . ILE A 1 89 ? 1.416 6.193 -10.692 1.00 85.06 89 ILE A O 1
ATOM 700 N N . GLU A 1 90 ? 1.740 5.280 -12.715 1.00 87.25 90 GLU A N 1
ATOM 701 C CA . GLU A 1 90 ? 0.526 4.458 -12.712 1.00 87.25 90 GLU A CA 1
ATOM 702 C C . GLU A 1 90 ? 0.528 3.453 -11.558 1.00 87.25 90 GLU A C 1
ATOM 704 O O . GLU A 1 90 ? -0.459 3.361 -10.824 1.00 87.25 90 GLU A O 1
ATOM 709 N N . PHE A 1 91 ? 1.656 2.771 -11.341 1.00 88.44 91 PHE A N 1
ATOM 710 C CA . PHE A 1 91 ? 1.855 1.893 -10.191 1.00 88.44 91 PHE A CA 1
ATOM 711 C C . PHE A 1 91 ? 1.697 2.638 -8.860 1.00 88.44 91 PHE A C 1
ATOM 713 O O . PHE A 1 91 ? 0.935 2.197 -8.001 1.00 88.44 91 PHE A O 1
ATOM 720 N N . GLY A 1 92 ? 2.374 3.778 -8.690 1.00 88.56 92 GLY A N 1
ATOM 721 C CA . GLY A 1 92 ? 2.304 4.575 -7.465 1.00 88.56 92 GLY A CA 1
ATOM 722 C C . GLY A 1 92 ? 0.881 5.042 -7.151 1.00 88.56 92 GLY A C 1
ATOM 723 O O . GLY A 1 92 ? 0.441 4.956 -6.007 1.00 88.56 92 GLY A O 1
ATOM 724 N N . GLU A 1 93 ? 0.119 5.461 -8.162 1.00 89.25 93 GLU A N 1
ATOM 725 C CA . GLU A 1 93 ? -1.281 5.863 -7.992 1.00 89.25 93 GLU A CA 1
ATOM 726 C C . GLU A 1 93 ? -2.223 4.689 -7.717 1.00 89.25 93 GLU A C 1
ATOM 728 O O . GLU A 1 93 ? -3.146 4.811 -6.907 1.00 89.25 93 GLU A O 1
ATOM 733 N N . ALA A 1 94 ? -2.004 3.542 -8.362 1.00 90.81 94 ALA A N 1
ATOM 734 C CA . ALA A 1 94 ? -2.750 2.325 -8.069 1.00 90.81 94 ALA A CA 1
ATOM 735 C C . ALA A 1 94 ? -2.507 1.865 -6.622 1.00 90.81 94 ALA A C 1
ATOM 737 O O . ALA A 1 94 ? -3.471 1.672 -5.877 1.00 90.81 94 ALA A O 1
ATOM 738 N N . ALA A 1 95 ? -1.241 1.796 -6.201 1.00 92.06 95 ALA A N 1
ATOM 739 C CA . ALA A 1 95 ? -0.854 1.469 -4.834 1.00 92.06 95 ALA A CA 1
ATOM 740 C C . ALA A 1 95 ? -1.450 2.463 -3.827 1.00 92.06 95 ALA A C 1
ATOM 742 O O . ALA A 1 95 ? -2.047 2.044 -2.838 1.00 92.06 95 ALA A O 1
ATOM 743 N N . ARG A 1 96 ? -1.378 3.773 -4.103 1.00 91.94 96 ARG A N 1
ATOM 744 C CA . ARG A 1 96 ? -1.929 4.819 -3.227 1.00 91.94 96 ARG A CA 1
ATOM 745 C C . ARG A 1 96 ? -3.421 4.642 -2.987 1.00 91.94 96 ARG A C 1
ATOM 747 O O . ARG A 1 96 ? -3.860 4.717 -1.845 1.00 91.94 96 ARG A O 1
ATOM 754 N N . ARG A 1 97 ? -4.208 4.389 -4.037 1.00 90.31 97 ARG A N 1
ATOM 755 C CA . ARG A 1 97 ? -5.661 4.188 -3.902 1.00 90.31 97 ARG A CA 1
ATOM 756 C C . ARG A 1 97 ? -5.995 2.988 -3.022 1.00 90.31 97 ARG A C 1
ATOM 758 O O . ARG A 1 97 ? -6.850 3.109 -2.150 1.00 90.31 97 ARG A O 1
ATOM 765 N N . VAL A 1 98 ? -5.316 1.863 -3.233 1.00 93.00 98 VAL A N 1
ATOM 766 C CA . VAL A 1 98 ? -5.531 0.635 -2.453 1.00 93.00 98 VAL A CA 1
ATOM 767 C C . VAL A 1 98 ? -5.117 0.821 -0.996 1.00 93.00 98 VAL A C 1
ATOM 769 O O . VAL A 1 98 ? -5.890 0.516 -0.091 1.00 93.00 98 VAL A O 1
ATOM 772 N N . ILE A 1 99 ? -3.928 1.374 -0.762 1.00 93.50 99 ILE A N 1
ATOM 773 C CA . ILE A 1 99 ? -3.414 1.628 0.585 1.00 93.50 99 ILE A CA 1
ATOM 774 C C . ILE A 1 99 ? -4.336 2.608 1.321 1.00 93.50 99 ILE A C 1
ATOM 776 O O . ILE A 1 99 ? -4.745 2.345 2.449 1.00 93.50 99 ILE A O 1
ATOM 780 N N . ASN A 1 100 ? -4.759 3.696 0.675 1.00 92.69 100 ASN A N 1
ATOM 781 C CA . ASN A 1 100 ? -5.703 4.636 1.275 1.00 92.69 100 ASN A CA 1
ATOM 782 C C . ASN A 1 100 ? -7.042 3.971 1.612 1.00 92.69 100 ASN A C 1
ATOM 784 O O . ASN A 1 100 ? -7.572 4.219 2.692 1.00 92.69 100 ASN A O 1
ATOM 788 N N . ALA A 1 101 ? -7.563 3.096 0.745 1.00 91.31 101 ALA A N 1
ATOM 789 C CA . ALA A 1 101 ? -8.789 2.351 1.020 1.00 91.31 101 ALA A CA 1
ATOM 790 C C . ALA A 1 101 ? -8.651 1.448 2.260 1.00 91.31 101 ALA A C 1
ATOM 792 O O . ALA A 1 101 ? -9.537 1.454 3.114 1.00 91.31 101 ALA A O 1
ATOM 793 N N . TYR A 1 102 ? -7.518 0.755 2.414 1.00 93.19 102 TYR A N 1
ATOM 794 C CA . TYR A 1 102 ? -7.211 -0.053 3.603 1.00 93.19 102 TYR A CA 1
ATOM 795 C C . TYR A 1 102 ? -7.234 0.774 4.899 1.00 93.19 102 TYR A C 1
ATOM 797 O O . TYR A 1 102 ? -7.780 0.336 5.917 1.00 93.19 102 TYR A O 1
ATOM 805 N N . TYR A 1 103 ? -6.711 2.002 4.844 1.00 91.62 103 TYR A N 1
ATOM 806 C CA . TYR A 1 103 ? -6.714 2.950 5.962 1.00 9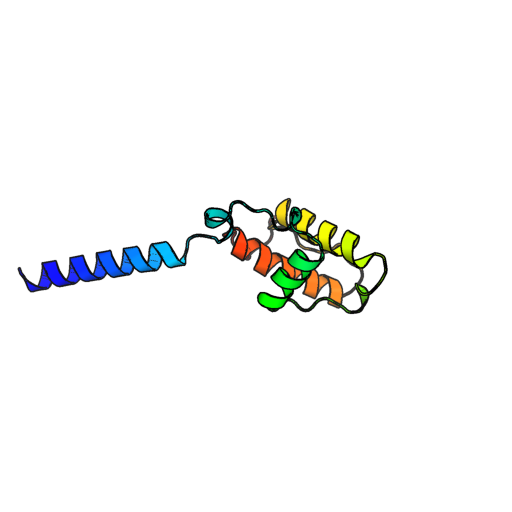1.62 103 TYR A CA 1
ATOM 807 C C . TYR A 1 103 ? -8.013 3.762 6.107 1.00 91.62 103 TYR A C 1
ATOM 809 O O . TYR A 1 103 ? -8.160 4.503 7.079 1.00 91.62 103 TYR A O 1
ATOM 817 N N . GLY A 1 104 ? -8.968 3.643 5.178 1.00 88.94 104 GLY A N 1
ATOM 818 C CA . GLY A 1 104 ? -10.202 4.438 5.185 1.00 88.94 104 GLY A CA 1
ATOM 819 C C . GLY A 1 104 ? -9.993 5.913 4.850 1.00 88.94 104 GLY A C 1
ATOM 820 O O . GLY A 1 104 ? -10.797 6.761 5.235 1.00 88.94 104 GLY A O 1
ATOM 821 N N . ILE A 1 105 ? -8.893 6.234 4.175 1.00 87.50 105 ILE A N 1
ATOM 822 C CA . ILE A 1 105 ? -8.560 7.580 3.727 1.00 87.50 105 ILE A CA 1
ATOM 823 C C . ILE A 1 105 ? -9.181 7.785 2.348 1.00 87.50 105 ILE A C 1
ATOM 825 O O . ILE A 1 105 ? -9.070 6.929 1.472 1.00 87.50 105 ILE A O 1
ATOM 829 N N . ASP A 1 106 ? -9.806 8.942 2.131 1.00 79.19 106 ASP A N 1
ATOM 830 C CA . ASP A 1 106 ? -10.277 9.318 0.801 1.00 79.19 106 ASP A CA 1
ATOM 831 C C . ASP A 1 106 ? -9.095 9.368 -0.186 1.00 79.19 106 ASP A C 1
ATOM 833 O O . ASP A 1 106 ? -8.169 10.173 -0.047 1.00 79.19 106 ASP A O 1
ATOM 837 N N . GLY A 1 107 ? -9.125 8.466 -1.170 1.00 64.69 107 GLY A N 1
ATOM 838 C CA . GLY A 1 107 ? -8.135 8.343 -2.237 1.00 64.69 107 GLY A CA 1
ATOM 839 C C . GLY A 1 107 ? -8.259 9.403 -3.335 1.00 64.69 107 GLY A C 1
ATOM 840 O O . GLY A 1 107 ? -7.480 9.340 -4.289 1.00 64.69 107 GLY A O 1
ATOM 841 N N . GLY A 1 108 ? -9.213 10.332 -3.206 1.00 69.88 108 GLY A N 1
ATOM 842 C CA . GLY A 1 108 ? -9.500 11.428 -4.127 1.00 69.88 108 GLY A CA 1
ATOM 843 C C . GLY A 1 108 ? -8.399 12.488 -4.242 1.00 69.88 108 GLY A C 1
ATOM 844 O O . GLY A 1 108 ? -7.230 12.169 -4.459 1.00 69.88 108 GLY A O 1
ATOM 845 N N . GLU A 1 109 ? -8.790 13.763 -4.188 1.00 69.19 109 GLU A N 1
ATOM 846 C CA . GLU A 1 109 ? -7.927 14.892 -4.556 1.00 69.19 109 GLU A CA 1
ATOM 847 C C . GLU A 1 109 ? -6.630 14.966 -3.735 1.00 69.19 109 GLU A C 1
ATOM 849 O O . GLU A 1 109 ? -6.601 14.723 -2.523 1.00 69.19 109 GLU A O 1
ATOM 854 N N . TYR A 1 110 ? -5.546 15.342 -4.418 1.00 70.25 110 TYR A N 1
ATOM 855 C CA . TYR A 1 110 ? -4.263 15.610 -3.781 1.00 70.25 110 TYR A CA 1
ATOM 856 C C . TYR A 1 110 ? -4.346 16.844 -2.881 1.00 70.25 110 TYR A C 1
ATOM 858 O O . TYR A 1 110 ? -5.060 17.802 -3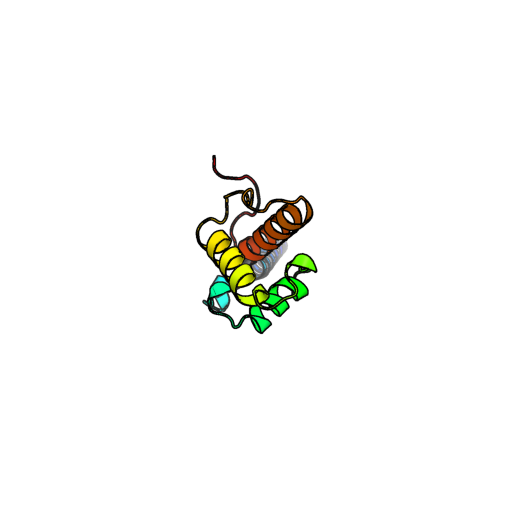.179 1.00 70.25 110 TYR A O 1
ATOM 866 N N . CYS A 1 111 ? -3.560 16.851 -1.807 1.00 62.22 111 CYS A N 1
ATOM 867 C CA . CYS A 1 111 ? -3.306 18.085 -1.076 1.00 62.22 111 CYS A CA 1
ATOM 868 C C . CYS A 1 111 ? -2.307 18.937 -1.870 1.00 62.22 111 CYS A C 1
ATOM 870 O O . CYS A 1 111 ? -1.267 18.423 -2.291 1.00 62.22 111 CYS A O 1
ATOM 872 N N . ALA A 1 112 ? -2.648 20.213 -2.067 1.00 50.72 112 ALA A N 1
ATOM 873 C CA . ALA A 1 112 ? -1.752 21.237 -2.601 1.00 50.72 112 ALA A CA 1
ATOM 874 C C . ALA A 1 112 ? -0.631 21.591 -1.613 1.00 50.72 112 ALA A C 1
ATOM 876 O O . ALA A 1 112 ? -0.886 21.530 -0.386 1.00 50.72 112 ALA A O 1
#

pLDDT: mean 79.54, std 14.02, range [50.66, 94.75]

Organism: NCBI:txid501571

Radius of gyration: 18.81 Å; chains: 1; bounding box: 67×32×31 Å

Sequence (112 aa):
MKRRIFVIVLLCILCGVAAEQNIPEYVKTGVRISELSTQEQILFLSEHGVEIPPRLDGPYRADMLHTVIMQIEEKPKTSFGMCSGTEMIEFGEAARRVINAYYGIDGGEYCA